Protein AF-A0A9D2LEF0-F1 (afdb_monomer_lite)

Secondary structure (DSSP, 8-state):
----TTPPP-GGGSTTIIIIIHHHHHHHHHHHT-TT----HHHHHHHHHHHHHHS-TTHHHHHHHHHHHHHHTT--HHHHHHHHHHHHHS----

pLDDT: mean 88.03, std 16.39, range [34.75, 98.56]

Radius of gyration: 14.84 Å; chains: 1; bounding box: 26×40×41 Å

Foldseek 3Di:
DDPPPPDDDFPCPDPCNVPPVVVVVCVVCVVVVNNVPPDDRRLLVVLLVLQCVQHPNVVSVVLVVQLVVVVVVVDDSNRSSVVSNVVSPPPPPD

InterPro domains:
  IPR045598 Domain of unknown function DUF6457 [PF20058] (18-88)

Organism: NCBI:txid2838513

Sequence (94 aa):
MTAVKGAKPPVTSQDDWESELLPWIRRVEAALQIEDCPMDVDRVHVMTGVVAREVQRSMAPISSFLVGYAMGRGAGLEEACEVIERVTTTRVDT

Structure (mmCIF, N/CA/C/O backbone):
data_AF-A0A9D2LEF0-F1
#
_entry.id   AF-A0A9D2LEF0-F1
#
loop_
_atom_site.group_PDB
_atom_site.id
_atom_site.type_symbol
_atom_site.label_atom_id
_atom_site.label_alt_id
_atom_site.label_comp_id
_atom_site.label_asym_id
_atom_site.label_entity_id
_atom_site.label_seq_id
_atom_site.pdbx_PDB_ins_code
_atom_site.Cartn_x
_atom_site.Cartn_y
_atom_site.Cartn_z
_atom_site.occupancy
_atom_site.B_iso_or_equiv
_atom_site.auth_seq_id
_atom_site.auth_comp_id
_atom_site.auth_asym_id
_atom_site.auth_atom_id
_atom_site.pdbx_PDB_model_num
ATOM 1 N N . MET A 1 1 ? -7.411 25.417 -6.487 1.00 38.03 1 MET A N 1
ATOM 2 C CA . MET A 1 1 ? -6.952 24.320 -5.610 1.00 38.03 1 MET A CA 1
ATOM 3 C C . MET A 1 1 ? -5.663 24.773 -4.956 1.00 38.03 1 MET A C 1
ATOM 5 O O . MET A 1 1 ? -4.652 24.888 -5.634 1.00 38.03 1 MET A O 1
ATOM 9 N N . THR A 1 2 ? -5.724 25.168 -3.688 1.00 36.31 2 THR A N 1
ATOM 10 C CA . THR A 1 2 ? -4.559 25.676 -2.956 1.00 36.31 2 THR A CA 1
ATOM 11 C C . THR A 1 2 ? -3.697 24.487 -2.553 1.00 36.31 2 THR A C 1
ATOM 13 O O . THR A 1 2 ? -4.171 23.613 -1.832 1.00 36.31 2 THR A O 1
ATOM 16 N N . ALA A 1 3 ? -2.460 24.424 -3.048 1.00 40.62 3 ALA A N 1
ATOM 17 C CA . ALA A 1 3 ? -1.504 23.400 -2.649 1.00 40.62 3 ALA A CA 1
ATOM 18 C C . ALA A 1 3 ? -1.307 23.446 -1.125 1.00 40.62 3 ALA A C 1
ATOM 20 O O . ALA A 1 3 ? -0.986 24.498 -0.565 1.00 40.62 3 ALA A O 1
ATOM 21 N N . VAL A 1 4 ? -1.516 22.312 -0.453 1.00 48.81 4 VAL A N 1
ATOM 22 C CA . VAL A 1 4 ? -1.233 22.173 0.978 1.00 48.81 4 VAL A CA 1
ATOM 23 C C . VAL A 1 4 ? 0.281 22.271 1.153 1.00 48.81 4 VAL A C 1
ATOM 25 O O . VAL A 1 4 ? 1.037 21.369 0.792 1.00 48.81 4 VAL A O 1
ATOM 28 N N . LYS A 1 5 ? 0.736 23.414 1.664 1.00 34.75 5 LYS A N 1
ATOM 29 C CA . LYS A 1 5 ? 2.142 23.702 1.949 1.00 34.75 5 LYS A CA 1
ATOM 30 C C . LYS A 1 5 ? 2.670 22.663 2.952 1.00 34.75 5 LYS A C 1
ATOM 32 O O . LYS A 1 5 ? 2.269 22.689 4.110 1.00 34.75 5 LYS A O 1
ATOM 37 N N . GLY A 1 6 ? 3.547 21.759 2.507 1.00 52.47 6 GLY A N 1
ATOM 38 C CA . GLY A 1 6 ? 4.216 20.764 3.363 1.00 52.47 6 GLY A CA 1
ATOM 39 C C . GLY A 1 6 ? 3.900 19.290 3.078 1.00 52.47 6 GLY A C 1
ATOM 40 O O . GLY A 1 6 ? 4.469 18.428 3.747 1.00 52.47 6 GLY A O 1
ATOM 41 N N . ALA A 1 7 ? 3.046 18.968 2.100 1.00 61.97 7 ALA A N 1
ATOM 42 C CA . ALA A 1 7 ? 2.903 17.584 1.651 1.00 61.97 7 ALA A CA 1
ATOM 43 C C . ALA A 1 7 ? 4.211 17.123 0.985 1.00 61.97 7 ALA A C 1
ATOM 45 O O . ALA A 1 7 ? 4.705 17.782 0.067 1.00 61.97 7 ALA A O 1
ATOM 46 N N . LYS A 1 8 ? 4.791 16.013 1.463 1.00 73.12 8 LYS A N 1
ATOM 47 C CA . LYS A 1 8 ? 5.888 15.360 0.737 1.00 73.12 8 LYS A CA 1
ATOM 48 C C . LYS A 1 8 ? 5.379 14.980 -0.659 1.00 73.12 8 LYS A C 1
ATOM 50 O O . LYS A 1 8 ? 4.223 14.562 -0.758 1.00 73.12 8 LYS A O 1
ATOM 55 N N . PRO A 1 9 ? 6.206 15.131 -1.706 1.00 84.88 9 PRO A N 1
ATOM 56 C CA . PRO A 1 9 ? 5.827 14.682 -3.035 1.00 84.88 9 PRO A CA 1
ATOM 57 C C . PRO A 1 9 ? 5.475 13.184 -3.006 1.00 84.88 9 PRO A C 1
ATOM 59 O O . PRO A 1 9 ? 6.034 12.454 -2.173 1.00 84.88 9 PRO A O 1
ATOM 62 N N . PRO A 1 10 ? 4.559 12.731 -3.881 1.00 92.25 10 PRO A N 1
ATOM 63 C CA . PRO A 1 10 ? 4.330 11.311 -4.126 1.00 92.25 10 PRO A CA 1
ATOM 64 C C . PRO A 1 10 ? 5.650 10.550 -4.302 1.00 92.25 10 PRO A C 1
ATOM 66 O O . PRO A 1 10 ? 6.630 11.091 -4.821 1.00 92.25 10 PRO A O 1
ATOM 69 N N . VAL A 1 11 ? 5.689 9.295 -3.861 1.00 93.62 11 VAL A N 1
ATOM 70 C CA . VAL A 1 11 ? 6.843 8.410 -4.077 1.00 93.62 11 VAL A CA 1
ATOM 71 C C . VAL A 1 11 ? 7.073 8.212 -5.569 1.00 93.62 11 VAL A C 1
ATOM 73 O O . VAL A 1 11 ? 8.211 8.261 -6.021 1.00 93.62 11 VAL A O 1
ATOM 76 N N . THR A 1 12 ? 5.994 8.102 -6.341 1.00 95.75 12 THR A N 1
ATOM 77 C CA . THR A 1 12 ? 6.050 7.956 -7.802 1.00 95.75 12 THR A CA 1
ATOM 78 C C . THR A 1 12 ? 6.597 9.182 -8.539 1.00 95.75 12 THR A C 1
ATOM 80 O O . THR A 1 12 ? 6.943 9.084 -9.711 1.00 95.75 12 THR A O 1
ATOM 83 N N . SER A 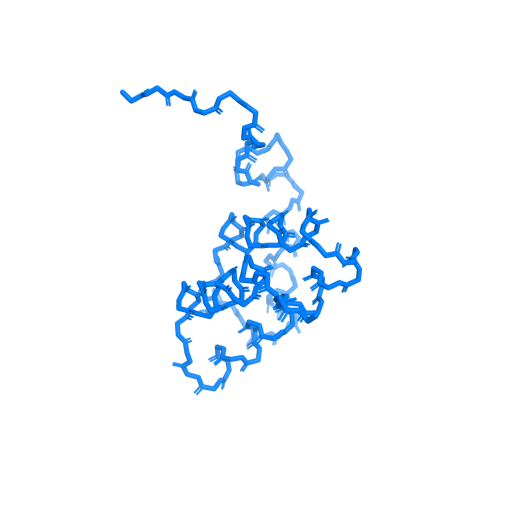1 13 ? 6.706 10.339 -7.874 1.00 95.75 13 SER A N 1
ATOM 84 C CA . SER A 1 13 ? 7.288 11.557 -8.452 1.00 95.75 13 SER A CA 1
ATOM 85 C C . SER A 1 13 ? 8.717 11.841 -7.979 1.00 95.75 13 SER A C 1
ATOM 87 O O . SER A 1 13 ? 9.209 12.946 -8.196 1.00 95.75 13 SER A O 1
ATOM 89 N N . GLN A 1 14 ? 9.356 10.915 -7.258 1.00 93.00 14 GLN A N 1
ATOM 90 C CA . GLN A 1 14 ? 1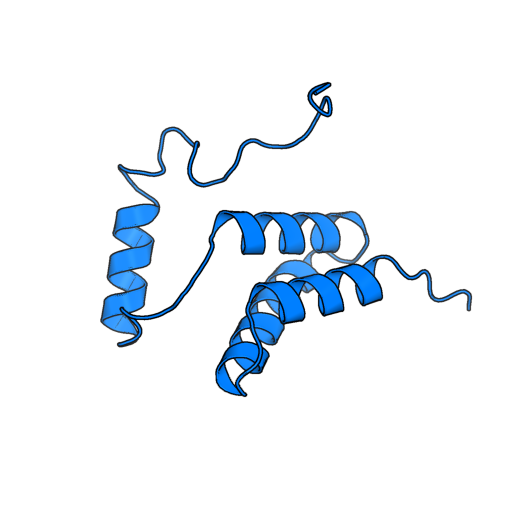0.748 11.066 -6.821 1.00 93.00 14 GLN A CA 1
ATOM 91 C C . GLN A 1 14 ? 11.710 10.782 -7.982 1.00 93.00 14 GLN A C 1
ATOM 93 O O . GLN A 1 14 ? 11.411 9.965 -8.852 1.00 93.00 14 GLN A O 1
ATOM 98 N N . ASP A 1 15 ? 12.864 11.457 -7.993 1.00 95.12 15 ASP A N 1
ATOM 99 C CA . ASP A 1 15 ? 13.835 11.390 -9.099 1.00 95.12 15 ASP A CA 1
ATOM 100 C C . ASP A 1 15 ? 14.345 9.960 -9.368 1.00 95.12 15 ASP A C 1
ATOM 102 O O . ASP A 1 15 ? 14.711 9.632 -10.495 1.00 95.12 15 ASP A O 1
ATOM 106 N N . ASP A 1 16 ? 14.350 9.101 -8.346 1.00 94.62 16 ASP A N 1
ATOM 107 C CA . ASP A 1 16 ? 14.816 7.714 -8.392 1.00 94.62 16 ASP A CA 1
ATOM 108 C C . ASP A 1 16 ? 13.691 6.680 -8.602 1.00 94.62 16 ASP A C 1
ATOM 110 O O . ASP A 1 16 ? 13.954 5.473 -8.599 1.00 94.62 16 ASP A O 1
ATOM 114 N N . TRP A 1 17 ? 12.445 7.121 -8.828 1.00 95.50 17 TRP A N 1
ATOM 115 C CA . TRP A 1 17 ? 11.294 6.235 -9.032 1.00 95.50 17 TRP A CA 1
ATOM 116 C C . TRP A 1 17 ? 11.518 5.248 -10.185 1.00 95.50 17 TRP A C 1
ATOM 118 O O . TRP A 1 17 ? 11.468 4.035 -9.981 1.00 95.50 17 TRP A O 1
ATOM 128 N N . GLU A 1 18 ? 11.804 5.762 -11.383 1.00 96.94 18 GLU A N 1
ATOM 129 C CA . GLU A 1 18 ? 11.978 4.945 -12.593 1.00 96.94 18 GLU A CA 1
ATOM 130 C C . GLU A 1 18 ? 13.303 4.170 -12.594 1.00 96.94 18 GLU A C 1
ATOM 132 O O . GLU A 1 18 ? 13.379 3.063 -13.129 1.00 96.94 18 GLU A O 1
ATOM 137 N N . SER A 1 19 ? 14.364 4.739 -12.011 1.00 96.94 19 SER A N 1
ATOM 138 C CA . SER A 1 19 ? 15.710 4.157 -12.084 1.00 96.94 19 SER A CA 1
ATOM 139 C C . SER A 1 19 ? 15.992 3.117 -11.002 1.00 96.94 19 SER A C 1
ATOM 141 O O . SER A 1 19 ? 16.775 2.203 -11.248 1.00 96.94 19 SER A O 1
ATOM 143 N N . GLU A 1 20 ? 15.376 3.236 -9.823 1.00 96.12 20 GLU A N 1
ATOM 144 C CA . GLU A 1 20 ? 15.711 2.417 -8.650 1.00 96.12 20 GLU A CA 1
ATOM 145 C C . GLU A 1 20 ? 14.478 1.736 -8.044 1.00 96.12 20 GLU A C 1
ATOM 147 O O . GLU A 1 20 ? 14.421 0.502 -7.958 1.00 96.12 20 GLU A O 1
ATOM 152 N N . LEU A 1 21 ? 13.468 2.517 -7.638 1.00 96.19 21 LEU A N 1
ATOM 153 C CA . LEU A 1 21 ? 12.360 2.011 -6.819 1.00 96.19 21 LEU A CA 1
ATOM 154 C C . LEU A 1 21 ? 11.420 1.093 -7.601 1.00 96.19 21 LEU A C 1
ATOM 156 O O . LEU A 1 21 ? 11.157 -0.024 -7.153 1.00 96.19 21 LEU A O 1
ATOM 160 N N . LEU A 1 22 ? 10.927 1.521 -8.764 1.00 96.31 22 LEU A N 1
ATOM 161 C CA . LEU A 1 22 ? 10.020 0.718 -9.582 1.00 96.31 22 LEU A CA 1
ATOM 162 C C . LEU A 1 22 ? 10.681 -0.599 -10.039 1.00 96.31 22 LEU A C 1
ATOM 164 O O . LEU A 1 22 ? 10.079 -1.656 -9.828 1.00 96.31 22 LEU A O 1
ATOM 168 N N . PRO A 1 23 ? 11.926 -0.615 -10.564 1.00 97.69 23 PRO A N 1
ATOM 169 C CA . PRO A 1 23 ? 12.624 -1.865 -10.874 1.00 97.69 23 PRO A CA 1
ATOM 170 C C . PRO A 1 23 ? 12.820 -2.781 -9.661 1.00 97.69 23 PRO A C 1
ATOM 172 O O . PRO A 1 23 ? 12.770 -4.007 -9.788 1.00 97.69 23 PRO A O 1
ATOM 175 N N . TRP A 1 24 ? 13.065 -2.222 -8.473 1.00 97.75 24 TRP A N 1
ATOM 176 C CA . TRP A 1 24 ? 13.145 -3.011 -7.246 1.00 97.75 24 TRP A CA 1
ATOM 177 C C . TRP A 1 24 ? 11.791 -3.625 -6.867 1.00 97.75 24 TRP A C 1
ATOM 179 O O . TRP A 1 24 ? 11.743 -4.831 -6.626 1.00 97.75 24 TRP A O 1
ATOM 189 N N . ILE A 1 25 ? 10.699 -2.852 -6.909 1.00 96.75 25 ILE A N 1
ATOM 190 C CA . ILE A 1 25 ? 9.333 -3.343 -6.659 1.00 96.75 25 ILE A CA 1
ATOM 191 C C . ILE A 1 25 ? 9.006 -4.509 -7.596 1.00 96.75 25 ILE A C 1
ATOM 193 O O . ILE A 1 25 ? 8.645 -5.581 -7.119 1.00 96.75 25 ILE A O 1
ATOM 197 N N . ARG A 1 26 ? 9.229 -4.354 -8.909 1.00 96.81 26 ARG A N 1
ATOM 198 C CA . ARG A 1 26 ? 8.942 -5.414 -9.893 1.00 96.81 26 ARG A CA 1
ATOM 199 C C . ARG A 1 26 ? 9.729 -6.697 -9.634 1.00 96.81 26 ARG A C 1
ATOM 201 O O . ARG A 1 26 ? 9.196 -7.791 -9.794 1.00 96.81 26 ARG A O 1
ATOM 208 N N . ARG A 1 27 ? 10.991 -6.590 -9.201 1.00 98.00 27 ARG A N 1
ATOM 209 C CA . ARG A 1 27 ? 11.794 -7.767 -8.817 1.00 98.00 27 ARG A CA 1
ATOM 210 C C . ARG A 1 27 ? 11.237 -8.468 -7.581 1.00 98.00 27 ARG A C 1
ATOM 212 O O . ARG A 1 27 ? 11.265 -9.694 -7.531 1.00 98.00 27 ARG A O 1
ATOM 219 N N . VAL A 1 28 ? 10.762 -7.711 -6.594 1.00 97.94 28 VAL A N 1
ATOM 220 C CA . VAL A 1 28 ? 10.157 -8.270 -5.377 1.00 97.94 28 VAL A CA 1
ATOM 221 C C . VAL A 1 28 ? 8.816 -8.932 -5.693 1.00 97.94 28 VAL A C 1
ATOM 223 O O . VAL A 1 28 ? 8.596 -10.055 -5.249 1.00 97.94 28 VAL A O 1
ATOM 226 N N . GLU A 1 29 ? 7.962 -8.296 -6.499 1.00 97.25 29 GLU A N 1
ATOM 227 C CA . GLU A 1 29 ? 6.691 -8.872 -6.963 1.00 97.25 29 GLU A CA 1
ATOM 228 C C . GLU A 1 29 ? 6.910 -10.206 -7.681 1.00 97.25 29 GLU A C 1
ATOM 230 O O . GLU A 1 29 ? 6.278 -11.199 -7.330 1.00 97.25 29 GLU A O 1
ATOM 235 N N . ALA A 1 30 ? 7.871 -10.256 -8.609 1.00 98.19 30 ALA A N 1
ATOM 236 C CA . ALA A 1 30 ? 8.209 -11.482 -9.327 1.00 98.19 30 ALA A CA 1
ATOM 237 C C . ALA A 1 30 ? 8.761 -12.581 -8.403 1.00 98.19 30 ALA A C 1
ATOM 239 O O . ALA A 1 30 ? 8.402 -13.750 -8.523 1.00 98.19 30 ALA A O 1
ATOM 240 N N . ALA A 1 31 ? 9.621 -12.225 -7.443 1.00 98.56 31 ALA A N 1
ATOM 241 C CA . ALA A 1 31 ? 10.168 -13.186 -6.484 1.00 98.56 31 ALA A CA 1
ATOM 242 C C . ALA A 1 31 ? 9.101 -13.766 -5.539 1.00 98.56 31 ALA A C 1
ATOM 244 O O . ALA A 1 31 ? 9.247 -14.893 -5.066 1.00 98.56 31 ALA A O 1
ATOM 245 N N . LEU A 1 32 ? 8.048 -12.996 -5.261 1.00 97.31 32 LEU A N 1
ATOM 246 C CA . LEU A 1 32 ? 6.916 -13.395 -4.428 1.00 97.31 32 LEU A CA 1
ATOM 247 C C . LEU A 1 32 ? 5.747 -13.987 -5.231 1.00 97.31 32 LEU A C 1
ATOM 249 O O . LEU A 1 32 ? 4.817 -14.498 -4.613 1.00 97.31 32 LEU A O 1
ATOM 253 N N . GLN A 1 33 ? 5.810 -13.961 -6.568 1.00 97.81 33 GLN A N 1
ATOM 254 C CA . GLN A 1 33 ? 4.759 -14.424 -7.484 1.00 97.81 33 GLN A CA 1
ATOM 255 C C . GLN A 1 33 ? 3.426 -13.675 -7.291 1.00 97.81 33 GLN A C 1
ATOM 257 O O . GLN A 1 33 ? 2.365 -14.290 -7.173 1.00 97.81 33 GLN A O 1
ATOM 262 N N . ILE A 1 34 ? 3.506 -12.344 -7.184 1.00 95.81 34 ILE A N 1
ATOM 263 C CA . ILE A 1 34 ? 2.372 -11.425 -6.966 1.00 95.81 34 ILE A CA 1
ATOM 264 C C . ILE A 1 34 ? 2.369 -10.272 -7.983 1.00 95.81 34 ILE A C 1
ATOM 266 O O . ILE A 1 34 ? 2.110 -9.121 -7.641 1.00 95.81 34 ILE A O 1
ATOM 270 N N . GLU A 1 35 ? 2.713 -10.539 -9.240 1.00 95.56 35 GLU A N 1
ATOM 271 C CA . GLU A 1 35 ? 2.834 -9.523 -10.297 1.00 95.56 35 GLU A CA 1
ATOM 272 C C . GLU A 1 35 ? 1.510 -8.808 -10.633 1.00 95.56 35 GLU A C 1
ATOM 274 O O . GLU A 1 35 ? 1.517 -7.750 -11.263 1.00 95.56 35 GLU A O 1
ATOM 279 N N . ASP A 1 36 ? 0.378 -9.364 -10.204 1.00 90.62 36 ASP A N 1
ATOM 280 C CA . ASP A 1 36 ? -0.962 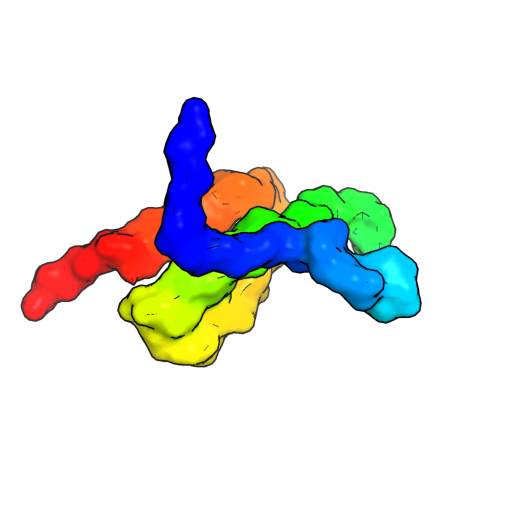-8.781 -10.285 1.00 90.62 36 ASP A CA 1
ATOM 281 C C . ASP A 1 36 ? -1.367 -7.995 -9.022 1.00 90.62 36 ASP A C 1
ATOM 283 O O . ASP A 1 36 ? -2.511 -7.545 -8.913 1.00 90.62 36 ASP A O 1
ATOM 287 N N . CYS A 1 37 ? -0.441 -7.796 -8.075 1.00 90.00 37 CYS A N 1
ATOM 288 C CA . CYS A 1 37 ? -0.678 -7.018 -6.866 1.00 90.00 37 CYS A CA 1
ATOM 289 C C . CYS A 1 37 ? -1.141 -5.593 -7.227 1.00 90.00 37 CYS A C 1
ATOM 291 O O . CYS A 1 37 ? -0.401 -4.846 -7.875 1.00 90.00 37 CYS A O 1
ATOM 293 N N . PRO A 1 38 ? -2.333 -5.152 -6.780 1.00 88.88 38 PRO A N 1
ATOM 294 C CA . PRO A 1 38 ? -2.866 -3.828 -7.093 1.00 88.88 38 PRO A CA 1
ATOM 295 C C . PRO A 1 38 ? -2.257 -2.748 -6.179 1.00 88.88 38 PRO A C 1
ATOM 297 O O . PRO A 1 38 ? -2.972 -1.913 -5.626 1.00 88.88 38 PRO A O 1
ATOM 300 N N . MET A 1 39 ? -0.942 -2.798 -5.944 1.00 90.62 39 MET A N 1
ATOM 301 C CA . MET A 1 39 ? -0.267 -1.910 -5.004 1.00 90.62 39 MET A CA 1
ATOM 302 C C . MET A 1 39 ? -0.222 -0.471 -5.530 1.00 90.62 39 MET A C 1
ATOM 304 O O . MET A 1 39 ? 0.450 -0.174 -6.516 1.00 90.62 39 MET A O 1
ATOM 308 N N . ASP A 1 40 ? -0.866 0.437 -4.799 1.00 95.44 40 ASP A N 1
ATOM 309 C CA . ASP A 1 40 ? -0.668 1.881 -4.918 1.00 95.44 40 ASP A CA 1
ATOM 310 C C . ASP A 1 40 ? 0.382 2.334 -3.887 1.00 95.44 40 ASP A C 1
ATOM 312 O O . ASP A 1 40 ? 0.115 2.444 -2.685 1.00 95.44 40 ASP A O 1
ATOM 316 N N . VAL A 1 41 ? 1.612 2.555 -4.360 1.00 95.12 41 VAL A N 1
ATOM 317 C CA . VAL A 1 41 ? 2.765 2.923 -3.520 1.00 95.12 41 VAL A CA 1
ATOM 318 C C . VAL A 1 41 ? 2.545 4.262 -2.820 1.00 95.12 41 VAL A C 1
ATOM 320 O O . VAL A 1 41 ? 2.877 4.406 -1.639 1.00 95.12 41 VAL A O 1
ATOM 323 N N . ASP A 1 42 ? 1.963 5.233 -3.520 1.00 96.00 42 ASP A N 1
ATOM 324 C CA . ASP A 1 42 ? 1.720 6.561 -2.968 1.00 96.00 42 ASP A CA 1
ATOM 325 C C . ASP A 1 42 ? 0.696 6.484 -1.844 1.00 96.00 42 ASP A C 1
ATOM 327 O O . ASP A 1 42 ? 0.906 7.059 -0.771 1.00 96.00 42 ASP A O 1
ATOM 331 N N . ARG A 1 43 ? -0.370 5.702 -2.037 1.00 96.12 43 ARG A N 1
ATOM 332 C CA . ARG A 1 43 ? -1.405 5.515 -1.021 1.00 96.12 43 ARG A CA 1
ATOM 333 C C . ARG A 1 43 ? -0.872 4.852 0.245 1.00 96.12 43 ARG A C 1
ATOM 335 O O . ARG A 1 43 ? -1.155 5.331 1.352 1.00 96.12 43 ARG A O 1
ATOM 342 N N . VAL A 1 44 ? -0.073 3.792 0.096 1.00 95.69 44 VAL A N 1
ATOM 343 C CA . VAL A 1 44 ? 0.589 3.109 1.221 1.00 95.69 44 VAL A CA 1
ATOM 344 C C . VAL A 1 44 ? 1.533 4.070 1.952 1.00 95.69 44 VAL A C 1
ATOM 346 O O . VAL A 1 44 ? 1.573 4.095 3.187 1.00 95.69 44 VAL A O 1
ATOM 349 N N . HIS A 1 45 ? 2.265 4.909 1.218 1.00 94.50 45 HIS A N 1
ATOM 350 C CA . HIS A 1 45 ? 3.175 5.888 1.808 1.00 94.50 45 HIS A CA 1
ATOM 351 C C . HIS A 1 45 ? 2.432 7.019 2.546 1.00 94.50 45 HIS A C 1
ATOM 353 O O . HIS A 1 45 ? 2.870 7.463 3.610 1.00 94.50 45 HIS A O 1
ATOM 359 N N . VAL A 1 46 ? 1.274 7.455 2.041 1.00 93.88 46 VAL A N 1
ATOM 360 C CA . VAL A 1 46 ? 0.399 8.413 2.736 1.00 93.88 46 VAL A CA 1
ATOM 361 C C . VAL A 1 46 ? -0.065 7.846 4.077 1.00 93.88 46 VAL A C 1
ATOM 363 O O . VAL A 1 46 ? 0.152 8.495 5.106 1.00 93.88 46 VAL A O 1
ATOM 366 N N . MET A 1 47 ? -0.611 6.624 4.084 1.00 94.81 47 MET A N 1
ATOM 367 C CA . MET A 1 47 ? -1.094 5.964 5.303 1.00 94.81 47 MET A CA 1
ATOM 368 C C . MET A 1 47 ? 0.031 5.795 6.326 1.00 94.81 47 MET A C 1
ATOM 370 O O . MET A 1 47 ? -0.094 6.220 7.476 1.00 94.81 47 MET A O 1
ATOM 374 N N . THR A 1 48 ? 1.177 5.254 5.908 1.00 93.44 48 THR A N 1
ATOM 375 C CA . THR A 1 48 ? 2.322 5.073 6.817 1.00 93.44 48 THR A CA 1
ATOM 376 C C . THR A 1 48 ? 2.866 6.404 7.328 1.00 93.44 48 THR A C 1
ATOM 378 O O . THR A 1 48 ? 3.325 6.478 8.467 1.00 93.44 48 THR A O 1
ATOM 381 N N . GLY A 1 49 ? 2.764 7.474 6.534 1.00 90.25 49 GLY A N 1
ATOM 382 C CA . GLY A 1 49 ? 3.066 8.835 6.953 1.00 90.25 49 GLY A CA 1
ATOM 383 C C . GLY A 1 49 ? 2.128 9.357 8.044 1.00 90.25 49 GLY A C 1
ATOM 384 O O . GLY A 1 49 ? 2.610 10.013 8.966 1.00 90.25 49 GLY A O 1
ATOM 385 N N . VAL A 1 50 ? 0.821 9.083 7.964 1.00 89.12 50 VAL A N 1
ATOM 386 C CA . VAL A 1 50 ? -0.148 9.409 9.031 1.00 89.12 50 VAL A CA 1
ATOM 387 C C . VAL A 1 50 ? 0.218 8.654 10.304 1.00 89.12 50 VAL A C 1
ATOM 389 O O . VAL A 1 50 ? 0.463 9.274 11.336 1.00 89.12 50 VAL A O 1
ATOM 392 N N . VAL A 1 51 ? 0.370 7.333 10.213 1.00 89.00 51 VAL A N 1
ATOM 393 C CA . VAL A 1 51 ? 0.708 6.482 11.360 1.00 89.00 51 VAL A CA 1
ATOM 394 C C . VAL A 1 51 ? 2.024 6.919 12.010 1.00 89.00 51 VAL A C 1
ATOM 396 O O . VAL A 1 51 ? 2.089 7.140 13.213 1.00 89.00 51 VAL A O 1
ATOM 399 N N . ALA A 1 52 ? 3.084 7.133 11.232 1.00 87.75 52 ALA A N 1
ATOM 400 C CA . ALA A 1 52 ? 4.384 7.515 11.782 1.00 87.75 52 ALA A CA 1
ATOM 401 C C . ALA A 1 52 ? 4.394 8.877 12.503 1.00 87.75 52 ALA A C 1
ATOM 403 O O . ALA A 1 52 ? 5.308 9.120 13.292 1.00 87.75 52 ALA A O 1
ATOM 404 N N . ARG A 1 53 ? 3.440 9.773 12.207 1.00 85.50 53 ARG A N 1
ATOM 405 C CA . ARG A 1 53 ? 3.321 11.087 12.861 1.00 85.50 53 ARG A CA 1
ATOM 406 C C . ARG A 1 53 ? 2.500 11.039 14.143 1.00 85.50 53 ARG A C 1
ATOM 408 O O . ARG A 1 53 ? 2.843 11.739 15.088 1.00 85.50 53 ARG A O 1
ATOM 415 N N . GLU A 1 54 ? 1.437 10.243 14.160 1.00 80.62 54 GLU A N 1
ATOM 416 C CA . GLU A 1 54 ? 0.457 10.251 15.251 1.00 80.62 54 GLU A CA 1
ATOM 417 C C . GLU A 1 54 ? 0.784 9.246 16.367 1.00 80.62 54 GLU A C 1
ATOM 419 O O . GLU A 1 54 ? 0.321 9.401 17.495 1.00 80.62 54 GLU A O 1
ATOM 424 N N . VAL A 1 55 ? 1.590 8.216 16.083 1.00 77.00 55 VAL A N 1
ATOM 425 C CA . VAL A 1 55 ? 1.888 7.128 17.031 1.00 77.00 55 VAL A CA 1
ATOM 426 C C . VAL A 1 55 ? 3.378 6.751 17.042 1.00 77.00 55 VAL A C 1
ATOM 428 O O . VAL A 1 55 ? 4.243 7.456 16.525 1.00 77.00 55 VAL A O 1
ATOM 431 N N . GLN A 1 56 ? 3.721 5.623 17.671 1.00 86.62 56 GLN A N 1
ATOM 432 C CA . GLN A 1 56 ? 5.088 5.107 17.707 1.00 86.62 56 GLN A CA 1
ATOM 433 C C . GLN A 1 56 ? 5.575 4.715 16.303 1.00 86.62 56 GLN A C 1
ATOM 435 O O . GLN A 1 56 ? 4.884 4.014 15.568 1.00 86.62 56 GLN A O 1
ATOM 440 N N . ARG A 1 57 ? 6.832 5.054 15.979 1.00 79.00 57 ARG A N 1
ATOM 441 C CA . ARG A 1 57 ? 7.484 4.765 14.683 1.00 79.00 57 ARG A CA 1
ATOM 442 C C . ARG A 1 57 ? 7.310 3.318 14.194 1.00 79.00 57 ARG A C 1
ATOM 444 O O . ARG A 1 57 ? 7.171 3.091 12.996 1.00 79.00 57 ARG A O 1
ATOM 451 N N . SER A 1 58 ? 7.301 2.345 15.109 1.00 88.25 58 SER A N 1
ATOM 452 C CA . SER A 1 58 ? 7.112 0.918 14.807 1.00 88.25 58 SER A CA 1
ATOM 453 C C . SER A 1 58 ? 5.743 0.586 14.206 1.00 88.25 58 SER A C 1
ATOM 455 O O . SER A 1 58 ? 5.608 -0.450 13.565 1.00 88.25 58 SER A O 1
ATOM 457 N N . MET A 1 59 ? 4.730 1.437 14.383 1.00 92.44 59 MET A N 1
ATOM 458 C CA . MET A 1 59 ? 3.379 1.168 13.893 1.00 92.44 59 MET A CA 1
ATOM 459 C C . MET A 1 59 ? 3.232 1.352 12.382 1.00 92.44 59 MET A C 1
ATOM 461 O O . MET A 1 59 ? 2.354 0.724 11.801 1.00 92.44 59 MET A O 1
ATOM 465 N N . ALA A 1 60 ? 4.091 2.134 11.720 1.00 93.44 60 ALA A N 1
ATOM 466 C CA . ALA A 1 60 ? 4.046 2.286 10.263 1.00 93.44 60 ALA A CA 1
ATOM 467 C C . ALA A 1 60 ? 4.244 0.945 9.518 1.00 93.44 60 ALA A C 1
ATOM 469 O O . ALA A 1 60 ? 3.339 0.555 8.781 1.00 93.44 60 ALA A O 1
ATOM 470 N N . PRO A 1 61 ? 5.332 0.173 9.742 1.00 94.81 61 PRO A N 1
ATOM 471 C CA . PRO A 1 61 ? 5.479 -1.137 9.101 1.00 94.81 61 PRO A CA 1
ATOM 472 C C . PRO A 1 61 ? 4.430 -2.161 9.565 1.00 94.81 61 PRO A C 1
ATOM 474 O O . PRO A 1 61 ? 3.998 -2.985 8.763 1.00 94.81 61 PRO A O 1
ATOM 477 N N . ILE A 1 62 ? 3.972 -2.096 10.825 1.00 96.00 62 ILE A N 1
ATOM 478 C CA . ILE A 1 62 ? 2.871 -2.949 11.315 1.00 96.00 62 ILE A CA 1
ATOM 479 C C . ILE A 1 62 ? 1.587 -2.664 10.526 1.00 96.00 62 ILE A C 1
ATOM 481 O O . ILE A 1 62 ? 0.891 -3.589 10.119 1.00 96.00 62 ILE A O 1
ATOM 485 N N . SER A 1 63 ? 1.299 -1.394 10.255 1.00 96.38 63 SER A N 1
ATOM 486 C CA . SER A 1 63 ? 0.116 -0.981 9.501 1.00 96.38 63 SER A CA 1
ATOM 487 C C . SER A 1 63 ? 0.173 -1.448 8.050 1.00 96.38 63 SER A C 1
ATOM 489 O O . SER A 1 63 ? -0.809 -1.992 7.554 1.00 96.38 63 SER A O 1
ATOM 491 N N . SER A 1 64 ? 1.329 -1.328 7.385 1.00 96.44 64 SER A N 1
ATOM 492 C CA . SER A 1 64 ? 1.524 -1.884 6.037 1.00 96.44 64 SER A CA 1
ATOM 493 C C . SER A 1 64 ? 1.295 -3.396 5.997 1.00 96.44 64 SER A C 1
ATOM 495 O O . SER A 1 64 ? 0.639 -3.889 5.082 1.00 96.44 64 SER A O 1
ATOM 497 N N . PHE A 1 65 ? 1.781 -4.130 7.005 1.00 97.38 65 PHE A N 1
ATOM 498 C CA . PHE A 1 65 ? 1.531 -5.567 7.115 1.00 97.38 65 PHE A CA 1
ATOM 499 C C . PHE A 1 65 ? 0.034 -5.879 7.269 1.00 97.38 65 PHE A C 1
ATOM 501 O O . PHE A 1 65 ? -0.484 -6.752 6.576 1.00 97.38 65 PHE A O 1
ATOM 508 N N . LEU A 1 66 ? -0.675 -5.156 8.143 1.00 97.88 66 LEU A N 1
ATOM 509 C CA . LEU A 1 66 ? -2.109 -5.360 8.370 1.00 97.88 66 LEU A CA 1
ATOM 510 C C . LEU A 1 66 ? -2.948 -5.055 7.125 1.00 97.88 66 LEU A C 1
ATOM 512 O O . LEU A 1 66 ? -3.881 -5.802 6.837 1.00 97.88 66 LEU A O 1
ATOM 516 N N . VAL A 1 67 ? -2.598 -4.012 6.366 1.00 97.69 67 VAL A N 1
ATOM 517 C CA . VAL A 1 67 ? -3.239 -3.704 5.078 1.00 97.69 67 VAL A CA 1
ATOM 518 C C . VAL A 1 67 ? 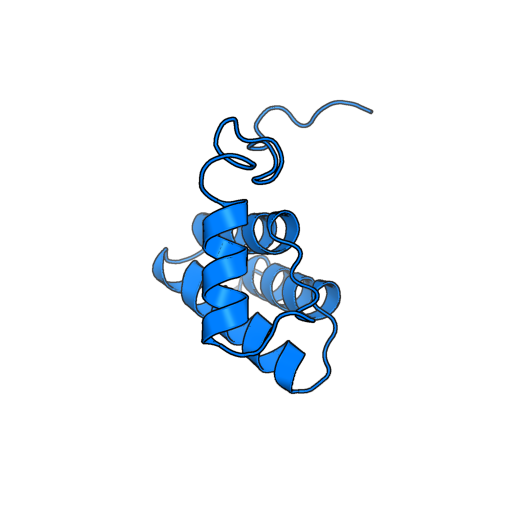-3.047 -4.856 4.093 1.00 97.69 67 VAL A C 1
ATOM 520 O O . VAL A 1 67 ? -4.032 -5.363 3.561 1.00 97.69 67 VAL A O 1
ATOM 523 N N . GLY A 1 68 ? -1.810 -5.331 3.910 1.00 96.19 68 GLY A N 1
ATOM 524 C CA . GLY A 1 68 ? -1.535 -6.470 3.028 1.00 96.19 68 GLY A CA 1
ATOM 525 C C . GLY A 1 68 ? -2.293 -7.734 3.450 1.00 96.19 68 GLY A C 1
ATOM 526 O O . GLY A 1 68 ? -2.878 -8.424 2.615 1.00 96.19 68 GLY A O 1
ATOM 527 N N . TYR A 1 69 ? -2.366 -8.006 4.756 1.00 97.81 69 TYR A N 1
ATOM 528 C CA . TYR A 1 69 ? -3.146 -9.125 5.282 1.00 97.81 69 TYR A CA 1
ATOM 529 C C . TYR A 1 69 ? -4.649 -8.967 5.005 1.00 97.81 69 TYR A C 1
ATOM 531 O O . TYR A 1 69 ? -5.292 -9.921 4.573 1.00 97.81 69 TYR A O 1
ATOM 539 N N . ALA A 1 70 ? -5.219 -7.775 5.210 1.00 97.69 70 ALA A N 1
ATOM 540 C CA . ALA A 1 70 ? -6.630 -7.497 4.934 1.00 97.69 70 ALA A CA 1
ATOM 541 C C . ALA A 1 70 ? -6.968 -7.642 3.441 1.00 97.69 70 ALA A C 1
ATOM 543 O O . ALA A 1 70 ? -7.991 -8.239 3.102 1.00 97.69 70 ALA A O 1
ATOM 544 N N . MET A 1 71 ? -6.084 -7.186 2.549 1.00 95.94 71 MET A N 1
ATOM 545 C CA . MET A 1 71 ? -6.220 -7.404 1.105 1.00 95.94 71 MET A CA 1
ATOM 546 C C . MET A 1 71 ? -6.222 -8.896 0.759 1.00 95.94 71 MET A C 1
ATOM 548 O O . MET A 1 71 ? -7.089 -9.356 0.021 1.00 95.94 71 MET A O 1
ATOM 552 N N . GLY A 1 72 ? -5.343 -9.688 1.383 1.00 94.62 72 GLY A N 1
ATOM 553 C CA . GLY A 1 72 ? -5.355 -11.153 1.262 1.00 94.62 72 GLY A CA 1
ATOM 554 C C . GLY A 1 72 ? -6.640 -11.820 1.783 1.00 94.62 72 GLY A C 1
ATOM 555 O O . GLY A 1 72 ? -6.903 -12.984 1.484 1.00 94.62 72 GLY A O 1
ATOM 556 N N . ARG A 1 73 ? -7.466 -11.095 2.548 1.00 96.88 73 ARG A N 1
ATOM 557 C CA . ARG A 1 73 ? -8.802 -11.515 3.007 1.00 96.88 73 ARG A CA 1
ATOM 558 C C . ARG A 1 73 ? -9.943 -10.959 2.146 1.00 96.88 73 ARG A C 1
ATOM 560 O O . ARG A 1 73 ? -11.098 -11.241 2.456 1.00 96.88 73 ARG A O 1
ATOM 567 N N . GLY A 1 74 ? -9.632 -10.225 1.078 1.00 95.62 74 GLY A N 1
ATOM 568 C CA . GLY A 1 74 ? -10.594 -9.680 0.119 1.00 95.62 74 GLY A CA 1
ATOM 569 C C . GLY A 1 74 ? -10.978 -8.213 0.335 1.00 95.62 74 GLY A C 1
ATOM 570 O O . GLY A 1 74 ? -11.885 -7.743 -0.344 1.00 95.62 74 GLY A O 1
ATOM 571 N N . ALA A 1 75 ? -10.329 -7.491 1.256 1.00 96.62 75 ALA A N 1
ATOM 572 C CA . ALA A 1 75 ? -10.556 -6.053 1.419 1.00 96.62 75 ALA A CA 1
ATOM 573 C C . ALA A 1 75 ? -9.928 -5.242 0.272 1.00 96.62 75 ALA A C 1
ATOM 575 O O . ALA A 1 75 ? -8.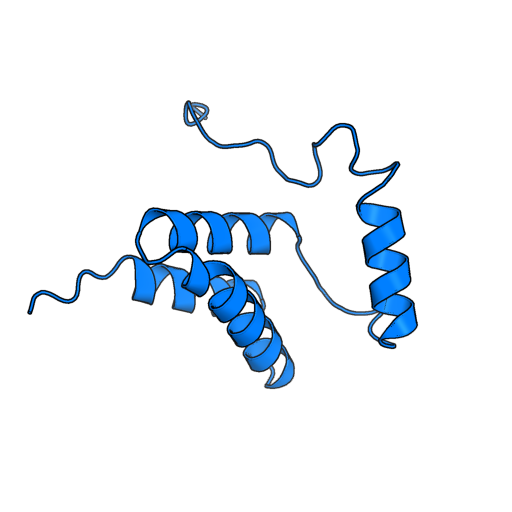911 -5.640 -0.303 1.00 96.62 75 ALA A O 1
ATOM 576 N N . GLY A 1 76 ? -10.495 -4.070 -0.026 1.00 96.00 76 GLY A N 1
ATOM 577 C CA . GLY A 1 76 ? -9.855 -3.101 -0.920 1.00 96.00 76 GLY A CA 1
ATOM 578 C C . GLY A 1 76 ? -8.668 -2.399 -0.249 1.00 96.00 76 GLY A C 1
ATOM 579 O O . GLY A 1 76 ? -8.678 -2.181 0.962 1.00 96.00 76 GLY A O 1
ATOM 580 N N . LEU A 1 77 ? -7.657 -2.000 -1.034 1.00 96.25 77 LEU A N 1
ATOM 581 C CA . LEU A 1 77 ? -6.499 -1.252 -0.522 1.00 96.25 77 LEU A CA 1
ATOM 582 C C . LEU A 1 77 ? -6.926 0.061 0.157 1.00 96.25 77 LEU A C 1
ATOM 584 O O . LEU A 1 77 ? -6.540 0.308 1.297 1.00 96.25 77 LEU A O 1
ATOM 588 N N . GLU A 1 78 ? -7.749 0.868 -0.521 1.00 96.50 78 GLU A N 1
ATOM 589 C CA . GLU A 1 78 ? -8.222 2.154 0.013 1.00 96.50 78 GLU A CA 1
ATOM 590 C C . GLU A 1 78 ? -9.002 1.965 1.317 1.00 96.50 78 GLU A C 1
ATOM 592 O O . GLU A 1 78 ? -8.678 2.582 2.326 1.00 96.50 78 GLU A O 1
ATOM 597 N N . GLU A 1 79 ? -9.961 1.036 1.322 1.00 96.88 79 GLU A N 1
ATOM 598 C CA . GLU A 1 79 ? -10.770 0.708 2.498 1.00 96.88 79 GLU A CA 1
ATOM 599 C C . GLU A 1 79 ? -9.888 0.323 3.698 1.00 96.88 79 GLU A C 1
ATOM 601 O O . GLU A 1 79 ? -10.077 0.823 4.810 1.00 96.88 79 GLU A O 1
ATOM 606 N N . ALA A 1 80 ? -8.891 -0.540 3.482 1.00 97.75 80 ALA A N 1
ATOM 607 C CA . ALA A 1 80 ? -7.977 -0.963 4.536 1.00 97.75 80 ALA A CA 1
ATOM 608 C C . ALA A 1 80 ? -7.123 0.205 5.063 1.00 97.75 80 ALA A C 1
ATOM 610 O O . ALA A 1 80 ? -6.934 0.332 6.278 1.00 97.75 80 ALA A O 1
ATOM 611 N N . CYS A 1 81 ? -6.633 1.080 4.180 1.00 97.12 81 CYS A N 1
ATOM 612 C CA . CYS A 1 81 ? -5.884 2.270 4.577 1.00 97.12 81 CYS A CA 1
ATOM 613 C C . CYS A 1 81 ? -6.745 3.265 5.373 1.00 97.12 81 CYS A C 1
ATOM 615 O O . CYS A 1 81 ? -6.306 3.723 6.430 1.00 97.12 81 CYS A O 1
ATOM 617 N N . GLU A 1 82 ? -7.974 3.545 4.935 1.00 96.69 82 GLU A N 1
ATOM 618 C CA . GLU A 1 82 ? -8.907 4.442 5.632 1.00 96.69 82 GLU A CA 1
ATOM 619 C C . GLU A 1 82 ? -9.254 3.938 7.041 1.00 96.69 82 GLU A C 1
ATOM 621 O O . GLU A 1 82 ? -9.367 4.727 7.984 1.00 96.69 82 GLU A O 1
ATOM 626 N N . VAL A 1 83 ? -9.414 2.619 7.219 1.00 97.06 83 VAL A N 1
ATOM 627 C CA . VAL A 1 83 ? -9.643 2.011 8.541 1.00 97.06 83 VAL A CA 1
ATOM 628 C C . VAL A 1 83 ? -8.470 2.294 9.477 1.00 97.06 83 VAL A C 1
ATOM 630 O O . VAL A 1 83 ? -8.690 2.742 10.605 1.00 97.06 83 VAL A O 1
ATOM 633 N N . ILE A 1 84 ? -7.236 2.065 9.018 1.00 95.94 84 ILE A N 1
ATOM 634 C CA . ILE A 1 84 ? -6.030 2.326 9.813 1.00 95.94 84 ILE A CA 1
ATOM 635 C C . ILE A 1 84 ? -5.923 3.811 10.167 1.00 95.94 84 ILE A C 1
ATOM 637 O O . ILE A 1 84 ? -5.699 4.149 11.330 1.00 95.94 84 ILE A O 1
ATOM 641 N N . GLU A 1 85 ? -6.110 4.706 9.200 1.00 94.75 85 GLU A N 1
ATOM 642 C CA . GLU A 1 85 ? -6.024 6.155 9.412 1.00 94.75 85 GLU A CA 1
ATOM 643 C C . GLU A 1 85 ? -7.072 6.649 10.410 1.00 94.75 85 GLU A C 1
ATOM 645 O O . GLU A 1 85 ? -6.752 7.416 11.322 1.00 94.75 85 GLU A O 1
ATOM 650 N N . ARG A 1 86 ? -8.309 6.154 10.303 1.00 94.44 86 ARG A N 1
ATOM 651 C CA . ARG A 1 86 ? -9.382 6.465 11.251 1.00 94.44 86 ARG A CA 1
ATOM 652 C C . ARG A 1 86 ? -9.037 6.003 12.665 1.00 94.44 86 ARG A C 1
ATOM 654 O O . ARG A 1 86 ? -9.176 6.785 13.600 1.00 94.44 86 ARG A O 1
ATOM 661 N N . VAL A 1 87 ? -8.566 4.766 12.837 1.00 92.69 87 VAL A N 1
ATOM 662 C CA . VAL A 1 87 ? -8.189 4.238 14.163 1.00 92.69 87 VAL A CA 1
ATOM 663 C C . VAL A 1 87 ? -6.998 5.000 14.747 1.00 92.69 87 VAL A C 1
ATOM 665 O O . VAL A 1 87 ? -6.976 5.270 15.941 1.00 92.69 87 VAL A O 1
ATOM 668 N N . THR A 1 88 ? -6.038 5.392 13.910 1.00 90.62 88 THR A N 1
ATOM 669 C CA . THR A 1 88 ? -4.834 6.124 14.335 1.00 90.62 88 THR A CA 1
ATOM 670 C C . THR A 1 88 ? -5.155 7.559 14.767 1.00 90.62 88 THR A C 1
ATOM 672 O O . THR A 1 88 ? -4.586 8.057 15.733 1.00 90.62 88 THR A O 1
ATOM 675 N N . THR A 1 89 ? -6.066 8.236 14.065 1.00 85.62 89 THR A N 1
ATOM 676 C CA . THR A 1 89 ? -6.415 9.645 14.334 1.00 85.62 89 THR A CA 1
ATOM 677 C C . THR A 1 89 ? -7.501 9.816 15.395 1.00 85.62 89 THR A C 1
ATOM 679 O O . THR A 1 89 ? -7.642 10.902 15.962 1.00 85.62 89 THR A O 1
ATOM 682 N N . THR A 1 90 ? -8.252 8.757 15.710 1.00 78.62 90 THR A N 1
ATOM 683 C CA . THR A 1 90 ? -9.197 8.773 16.830 1.00 78.62 90 THR A CA 1
ATOM 684 C C . THR A 1 90 ? -8.396 8.717 18.128 1.00 78.62 90 THR A C 1
ATOM 686 O O . THR A 1 90 ? -7.915 7.658 18.526 1.00 78.62 90 THR A O 1
ATOM 689 N N . ARG A 1 91 ? -8.232 9.866 18.797 1.00 57.88 91 ARG A N 1
ATOM 690 C CA . ARG A 1 91 ? -7.706 9.907 20.167 1.00 57.88 91 ARG A CA 1
ATOM 691 C C . ARG A 1 91 ? -8.551 8.970 21.027 1.00 57.88 91 ARG A C 1
ATOM 693 O O . ARG A 1 91 ? -9.758 9.160 21.150 1.00 57.88 91 ARG A O 1
ATOM 700 N N . VAL A 1 92 ? -7.914 7.963 21.617 1.00 52.09 92 VAL A N 1
ATOM 701 C CA . VAL A 1 92 ? -8.507 7.249 22.744 1.00 52.09 92 VAL A CA 1
ATOM 702 C C . VAL A 1 92 ? -8.416 8.214 23.918 1.00 52.09 92 VAL A C 1
ATOM 704 O O . VAL A 1 92 ? -7.379 8.294 24.573 1.00 52.09 92 VAL A O 1
ATOM 707 N N . ASP A 1 93 ? -9.464 9.007 24.128 1.00 40.69 93 ASP A N 1
ATOM 708 C CA . ASP A 1 93 ? -9.648 9.724 25.386 1.00 40.69 93 ASP A CA 1
ATOM 709 C C . ASP A 1 93 ? -9.760 8.651 26.483 1.00 40.69 93 ASP A C 1
ATOM 711 O O . ASP A 1 93 ? -10.797 8.002 26.628 1.00 40.69 93 ASP A O 1
ATOM 715 N N . THR A 1 94 ? -8.647 8.389 27.172 1.00 40.94 94 THR A N 1
ATO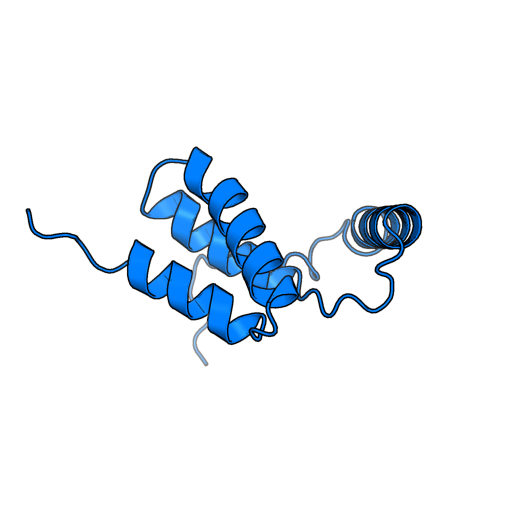M 716 C CA . THR A 1 94 ? -8.587 7.563 28.388 1.00 40.94 94 THR A CA 1
ATOM 717 C C . THR A 1 94 ? -8.250 8.457 29.562 1.00 40.94 94 THR A C 1
ATOM 719 O O . THR A 1 94 ? -7.321 9.284 29.406 1.00 40.94 94 THR A O 1
#